Protein AF-A0AAV5SD42-F1 (afdb_monomer)

InterPro domains:
  IPR016208 Aldehyde oxidase/xanthine dehydrogenase-like [PTHR11908] (1-65)
  IPR037165 Aldehyde oxidase/xanthine dehydrogenase, molybdopterin binding domain superfamily [SSF56003] (1-66)

Organism: NCBI:txid358040

Solvent-accessible surface area (backbone atoms only — not comparable to full-atom values): 4686 Å² total; per-residue (Å²): 133,56,88,85,69,55,67,96,80,78,85,87,81,79,81,90,77,78,94,50,55,84,92,32,74,92,54,49,77,94,61,81,64,69,60,59,64,58,58,53,53,58,59,50,50,51,52,50,52,53,41,67,70,68,41,93,89,60,83,75,89,79,66,88,82,128

Secondary structure (DSSP, 8-state):
--GGGS-SS------SS----TTSGGG----SSHHHHHTHHHHHHHHHHHHHHH-TT-----PSP-

Mean predicted aligned error: 5.42 Å

Sequence (66 aa):
PTVHMVPDRFRAKLLETGRNHPGQIFRSKGIGEPPHLLATAVHSALRMAIYSFRGKGDVVRLDSPL

Structure (mmCIF, N/CA/C/O backbone):
data_AF-A0AAV5SD42-F1
#
_entry.id   AF-A0AAV5SD42-F1
#
loop_
_atom_site.group_PDB
_atom_site.id
_atom_site.type_symbol
_atom_site.label_atom_id
_atom_site.label_alt_id
_atom_site.label_comp_id
_atom_site.label_asym_id
_atom_site.label_entity_id
_atom_site.label_seq_id
_atom_site.pdbx_PDB_ins_code
_atom_site.Cartn_x
_atom_site.Cartn_y
_atom_site.Cartn_z
_atom_site.occupancy
_atom_site.B_iso_or_equiv
_atom_site.auth_seq_id
_atom_site.auth_comp_id
_atom_site.auth_asym_id
_atom_site.auth_atom_id
_atom_site.pdbx_PDB_model_num
ATOM 1 N N . PRO A 1 1 ? -9.214 2.901 -11.347 1.00 81.94 1 PRO A N 1
ATOM 2 C CA . PRO A 1 1 ? -8.915 1.477 -11.071 1.00 81.94 1 PRO A CA 1
ATOM 3 C C . PRO A 1 1 ? -10.156 0.583 -11.226 1.00 81.94 1 PRO A C 1
ATOM 5 O O . PRO A 1 1 ? -11.176 0.837 -10.596 1.00 81.94 1 PRO A O 1
ATOM 8 N N . THR A 1 2 ? -10.070 -0.437 -12.080 1.00 93.75 2 THR A N 1
ATOM 9 C CA . THR A 1 2 ? -11.064 -1.519 -12.205 1.00 93.75 2 THR A CA 1
ATOM 10 C C . THR A 1 2 ? -10.559 -2.783 -11.497 1.00 93.75 2 THR A C 1
ATOM 12 O O . THR A 1 2 ? -9.436 -2.801 -10.992 1.00 93.75 2 THR A O 1
ATOM 15 N N . VAL A 1 3 ? -11.353 -3.860 -11.474 1.00 91.31 3 VAL A N 1
ATOM 16 C CA . VAL A 1 3 ? -10.966 -5.146 -10.853 1.00 91.31 3 VAL A CA 1
ATOM 17 C C . VAL A 1 3 ? -9.668 -5.738 -11.422 1.00 91.31 3 VAL A C 1
ATOM 19 O O . VAL A 1 3 ? -8.969 -6.458 -10.725 1.00 91.31 3 VAL A O 1
ATOM 22 N N . HIS A 1 4 ? -9.295 -5.395 -12.655 1.00 93.19 4 HIS A N 1
ATOM 23 C CA . HIS A 1 4 ? -8.053 -5.861 -13.284 1.00 93.19 4 HIS A CA 1
ATOM 24 C C . HIS A 1 4 ? -6.843 -4.956 -13.003 1.00 93.19 4 HIS A C 1
ATOM 26 O O . HIS A 1 4 ? -5.739 -5.252 -13.440 1.00 93.19 4 HIS A O 1
ATOM 32 N N . MET A 1 5 ? -7.043 -3.834 -12.305 1.00 92.81 5 MET A N 1
ATOM 33 C CA . MET A 1 5 ? -5.990 -2.864 -11.981 1.00 92.81 5 MET A CA 1
ATOM 34 C C . MET A 1 5 ? -5.477 -3.005 -10.540 1.00 92.81 5 MET A C 1
ATOM 36 O O . MET A 1 5 ? -4.685 -2.177 -10.091 1.00 92.81 5 MET A O 1
ATOM 40 N N . VAL A 1 6 ? -5.942 -4.015 -9.796 1.00 93.25 6 VAL A N 1
ATOM 41 C CA . VAL A 1 6 ? -5.449 -4.335 -8.449 1.00 93.25 6 VAL A CA 1
ATOM 42 C C . VAL A 1 6 ? -4.456 -5.500 -8.504 1.00 93.25 6 VAL A C 1
ATOM 44 O O . VAL A 1 6 ? -4.560 -6.338 -9.397 1.00 93.25 6 VAL A O 1
ATOM 47 N N . PRO A 1 7 ? -3.498 -5.593 -7.565 1.00 93.75 7 PRO A N 1
ATOM 48 C CA . PRO A 1 7 ? -2.579 -6.725 -7.523 1.00 93.75 7 PRO A CA 1
ATOM 49 C C . PRO A 1 7 ? -3.315 -8.046 -7.279 1.00 93.75 7 PRO A C 1
ATOM 51 O O . PRO A 1 7 ? -4.092 -8.140 -6.328 1.00 93.75 7 PRO A O 1
ATOM 54 N N . ASP A 1 8 ? -2.964 -9.092 -8.032 1.00 95.19 8 ASP A N 1
ATOM 55 C CA . ASP A 1 8 ? -3.494 -10.453 -7.831 1.00 95.19 8 ASP A CA 1
ATOM 56 C C . ASP A 1 8 ? -3.297 -10.957 -6.390 1.00 95.19 8 ASP A C 1
ATOM 58 O O . ASP A 1 8 ? -4.081 -11.742 -5.859 1.00 95.19 8 ASP A O 1
ATOM 62 N N . ARG A 1 9 ? -2.219 -10.504 -5.736 1.00 95.88 9 ARG A N 1
ATOM 63 C CA . ARG A 1 9 ? -1.904 -10.789 -4.332 1.00 95.88 9 ARG A CA 1
ATOM 64 C C . ARG A 1 9 ? -1.850 -9.499 -3.524 1.00 95.88 9 ARG A C 1
ATOM 66 O O . ARG A 1 9 ? -0.780 -8.926 -3.329 1.00 95.88 9 ARG A O 1
ATOM 73 N N . PHE A 1 10 ? -2.993 -9.083 -2.994 1.00 94.62 10 PHE A N 1
ATOM 74 C CA . PHE A 1 10 ? -3.097 -7.948 -2.080 1.00 94.62 10 PHE A CA 1
ATOM 75 C C . PHE A 1 10 ? -3.069 -8.419 -0.616 1.00 94.62 10 PHE A C 1
ATOM 77 O O . PHE A 1 10 ? -3.953 -9.152 -0.176 1.00 94.62 10 PHE A O 1
ATOM 84 N N . ARG A 1 11 ? -2.042 -8.027 0.152 1.00 96.50 11 ARG A N 1
ATOM 85 C CA . ARG A 1 11 ? -1.888 -8.396 1.572 1.00 96.50 11 ARG A CA 1
ATOM 86 C C . ARG A 1 11 ? -1.887 -7.150 2.447 1.00 96.50 11 ARG A C 1
ATOM 88 O O . ARG A 1 11 ? -1.088 -6.248 2.225 1.00 96.50 11 ARG A O 1
ATOM 95 N N . ALA A 1 12 ? -2.722 -7.150 3.480 1.00 95.38 12 ALA A N 1
ATOM 96 C CA . ALA A 1 12 ? -2.769 -6.101 4.490 1.00 95.38 12 ALA A CA 1
ATOM 97 C C . ALA A 1 12 ? -2.733 -6.726 5.890 1.00 95.38 12 ALA A C 1
ATOM 99 O O . ALA A 1 12 ? -3.380 -7.743 6.139 1.00 95.38 12 ALA A O 1
ATOM 100 N N . LYS A 1 13 ? -1.974 -6.115 6.802 1.00 96.69 13 LYS A N 1
ATOM 101 C CA . LYS A 1 13 ? -1.933 -6.486 8.219 1.00 96.69 13 LYS A CA 1
ATOM 102 C C . LYS A 1 13 ? -1.926 -5.214 9.058 1.00 96.69 13 LYS A C 1
ATOM 104 O O . LYS A 1 13 ? -1.157 -4.297 8.781 1.00 96.69 13 LYS A O 1
ATOM 1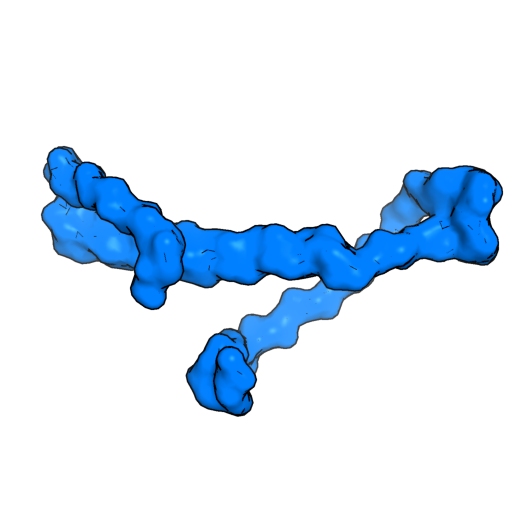09 N N . LEU A 1 14 ? -2.767 -5.177 10.087 1.00 93.25 14 LEU A N 1
ATOM 110 C CA . LEU A 1 14 ? -2.703 -4.141 11.111 1.00 93.25 14 LEU A CA 1
ATOM 111 C C . LEU A 1 14 ? -1.644 -4.517 12.145 1.00 93.25 14 LEU A C 1
ATOM 113 O O . LEU A 1 14 ? -1.514 -5.681 12.526 1.00 93.25 14 LEU A O 1
ATOM 117 N N . LEU A 1 15 ? -0.882 -3.525 12.592 1.00 93.50 15 LEU A N 1
ATOM 118 C CA . LEU A 1 15 ? 0.049 -3.711 13.695 1.00 93.50 15 LEU A CA 1
ATOM 119 C C . LEU A 1 15 ? -0.747 -3.991 14.980 1.00 93.50 15 LEU A C 1
ATOM 121 O O . LEU A 1 15 ? -1.614 -3.205 15.350 1.00 93.50 15 LEU A O 1
ATOM 125 N N . GLU A 1 16 ? -0.449 -5.110 15.640 1.00 90.56 16 GLU A N 1
ATOM 126 C CA . GLU A 1 16 ? -1.239 -5.627 16.770 1.00 90.56 16 GLU A CA 1
ATOM 127 C C . GLU A 1 16 ? -1.095 -4.784 18.039 1.00 90.56 16 GLU A C 1
ATOM 129 O O . GLU A 1 16 ? -2.049 -4.618 18.796 1.00 90.56 16 GLU A O 1
ATOM 134 N N . THR A 1 17 ? 0.094 -4.231 18.275 1.00 86.00 17 THR A N 1
ATOM 135 C CA . THR A 1 17 ? 0.372 -3.407 19.452 1.00 86.00 17 THR A CA 1
ATOM 136 C C . THR A 1 17 ? 1.068 -2.116 19.048 1.00 86.00 17 THR A C 1
ATOM 138 O O . THR A 1 17 ? 1.978 -2.094 18.221 1.00 86.00 17 THR A O 1
ATOM 141 N N . GLY A 1 18 ? 0.624 -1.003 19.629 1.00 82.69 18 GLY A N 1
ATOM 142 C CA . GLY A 1 18 ? 1.155 0.318 19.322 1.00 82.69 18 GLY A CA 1
ATOM 143 C C . GLY A 1 18 ? 0.825 1.332 20.410 1.00 82.69 18 GLY A C 1
ATOM 144 O O . GLY A 1 18 ? -0.155 1.199 21.146 1.00 82.69 18 GLY A O 1
ATOM 145 N N . ARG A 1 19 ? 1.658 2.369 20.520 1.00 84.12 19 ARG A N 1
ATOM 146 C CA . ARG A 1 19 ? 1.377 3.524 21.378 1.00 84.12 19 ARG A CA 1
ATOM 147 C C . ARG A 1 19 ? 0.485 4.493 20.607 1.00 84.12 19 ARG A C 1
ATOM 149 O O . ARG A 1 19 ? 0.977 5.327 19.854 1.00 84.12 19 ARG A O 1
ATOM 156 N N . ASN A 1 20 ? -0.825 4.352 20.776 1.00 83.81 20 ASN A N 1
ATOM 157 C CA . ASN A 1 20 ? -1.792 5.277 20.190 1.00 83.81 20 ASN A CA 1
ATOM 158 C C . ASN A 1 20 ? -1.968 6.508 21.080 1.00 83.81 20 ASN A C 1
ATOM 160 O O . ASN A 1 20 ? -1.804 6.442 22.300 1.00 83.81 20 ASN A O 1
ATOM 164 N N . HIS A 1 21 ? -2.272 7.640 20.447 1.00 83.31 21 HIS A N 1
ATOM 165 C CA . HIS A 1 21 ? -2.403 8.916 21.136 1.00 83.31 21 HIS A CA 1
ATOM 166 C C . HIS A 1 21 ? -3.538 8.841 22.179 1.00 83.31 21 HIS A C 1
ATOM 168 O O . HIS A 1 21 ? -4.645 8.435 21.820 1.00 83.31 21 HIS A O 1
ATOM 174 N N . PRO A 1 22 ? -3.298 9.216 23.452 1.00 81.56 22 PRO A N 1
ATOM 175 C CA . PRO A 1 22 ? -4.281 9.050 24.526 1.00 81.56 22 PRO A CA 1
ATOM 176 C C . PRO A 1 22 ? -5.535 9.912 24.336 1.00 81.56 22 PRO A C 1
ATOM 178 O O . PRO A 1 22 ? -6.588 9.554 24.846 1.00 81.56 22 PRO A O 1
ATOM 181 N N . GLY A 1 23 ? -5.439 11.005 23.571 1.00 85.69 23 GLY A N 1
ATOM 182 C CA . GLY A 1 23 ? -6.580 11.849 23.209 1.00 85.69 23 GLY A CA 1
ATOM 183 C C . GLY A 1 23 ? -7.510 11.259 22.141 1.00 85.69 23 GLY A C 1
ATOM 184 O O . GLY A 1 23 ? -8.520 11.878 21.829 1.00 85.69 23 GLY A O 1
ATOM 185 N N . GLN A 1 24 ?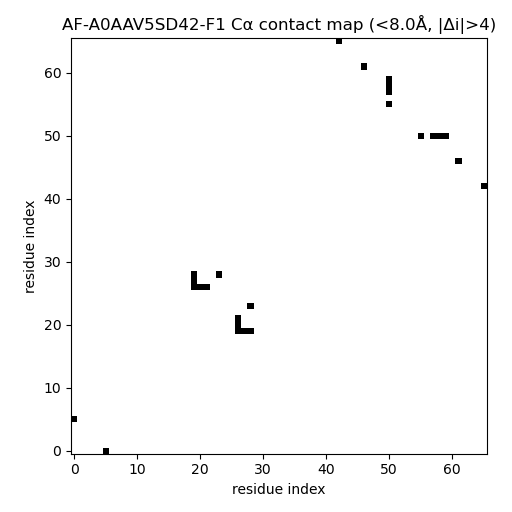 -7.194 10.091 21.566 1.00 88.31 24 GLN A N 1
ATOM 186 C CA . GLN A 1 24 ? -8.066 9.427 20.594 1.00 88.31 24 GLN A CA 1
ATOM 187 C C . GLN A 1 24 ? -9.037 8.461 21.269 1.00 88.31 24 GLN A C 1
ATOM 189 O O . GLN A 1 24 ? -8.657 7.658 22.127 1.00 88.31 24 GLN A O 1
ATOM 194 N N . ILE A 1 25 ? -10.288 8.482 20.808 1.00 89.19 25 ILE A N 1
ATOM 195 C CA . ILE A 1 25 ? -11.351 7.602 21.296 1.00 89.19 25 ILE A CA 1
ATOM 196 C C . ILE A 1 25 ? -10.917 6.140 21.125 1.00 89.19 25 ILE A C 1
ATOM 198 O O . ILE A 1 25 ? -10.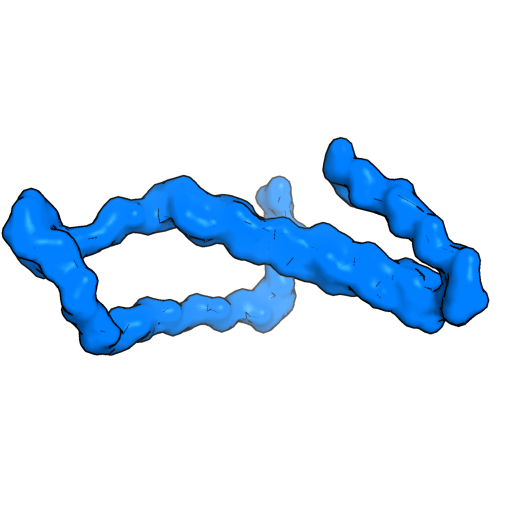476 5.735 20.046 1.00 89.19 25 ILE A O 1
ATOM 202 N N . PHE A 1 26 ? -11.001 5.368 22.213 1.00 88.75 26 PHE A N 1
ATOM 203 C CA . PHE A 1 26 ? -10.605 3.955 22.296 1.00 88.75 26 PHE A CA 1
ATOM 204 C C . PHE A 1 26 ? -9.184 3.650 21.810 1.00 88.75 26 PHE A C 1
ATOM 206 O O . PHE A 1 26 ? -8.921 2.542 21.349 1.00 88.75 26 PHE A O 1
ATOM 213 N N . ARG A 1 27 ? -8.256 4.617 21.891 1.00 86.25 27 ARG A N 1
ATOM 214 C CA . ARG A 1 27 ? -6.907 4.466 21.322 1.00 86.25 27 ARG A CA 1
ATOM 215 C C . ARG A 1 27 ? -6.954 4.125 19.825 1.00 86.25 27 ARG A C 1
ATOM 217 O O . ARG A 1 27 ? -6.118 3.368 19.348 1.00 86.25 27 ARG A O 1
ATOM 224 N N . SER A 1 28 ? -7.926 4.643 19.081 1.00 89.25 28 SER A N 1
ATOM 225 C CA . SER A 1 28 ? -8.032 4.438 17.632 1.00 89.25 28 SER A CA 1
ATOM 226 C C . SER A 1 28 ? -7.097 5.364 16.840 1.00 89.25 28 SER A C 1
ATOM 228 O O . SER A 1 28 ? -6.433 6.246 17.395 1.00 89.25 28 SER A O 1
ATOM 230 N N . LYS A 1 29 ? -7.023 5.156 15.520 1.00 90.88 29 LYS A N 1
ATOM 231 C CA . LYS A 1 29 ? -6.286 6.017 14.588 1.00 90.88 29 LYS A CA 1
ATOM 232 C C . LYS A 1 29 ? -7.047 6.125 13.269 1.00 90.88 29 LYS A C 1
ATOM 234 O O . LYS A 1 29 ? -7.384 5.108 12.672 1.00 90.88 29 LYS A O 1
ATOM 239 N N . GLY A 1 30 ? -7.289 7.350 12.805 1.00 90.00 30 GLY A N 1
ATOM 240 C CA . GLY A 1 30 ? -7.850 7.591 11.475 1.00 90.00 30 GLY A CA 1
ATOM 241 C C . GLY A 1 30 ? -6.849 7.209 10.381 1.00 90.00 30 GLY A C 1
ATOM 242 O O . GLY A 1 30 ? -5.694 7.636 10.429 1.00 90.00 30 GLY A O 1
ATOM 243 N N . ILE A 1 31 ? -7.284 6.397 9.414 1.00 91.62 31 ILE A N 1
ATOM 244 C CA . ILE A 1 31 ? -6.435 5.848 8.341 1.00 91.62 31 ILE A CA 1
ATOM 245 C C . ILE A 1 31 ? -7.010 6.067 6.931 1.00 91.62 31 ILE A C 1
ATOM 247 O O . ILE A 1 31 ? -6.712 5.287 6.038 1.00 91.62 31 ILE A O 1
ATOM 251 N N . GLY A 1 32 ? -7.821 7.106 6.711 1.00 91.06 32 GLY A N 1
ATOM 252 C CA . GLY A 1 32 ? -8.372 7.400 5.377 1.00 91.06 32 GLY A CA 1
ATOM 253 C C . GLY A 1 32 ? -7.283 7.738 4.352 1.00 91.06 32 GLY A C 1
ATOM 254 O O . GLY A 1 32 ? -7.098 7.024 3.374 1.00 91.06 32 GLY A O 1
ATOM 255 N N . GLU A 1 33 ? -6.505 8.783 4.635 1.00 94.88 33 GLU A N 1
ATOM 256 C CA . GLU A 1 33 ? -5.432 9.269 3.754 1.00 94.88 33 GLU A CA 1
ATOM 257 C C . GLU A 1 33 ? -4.103 8.493 3.834 1.00 94.88 33 GLU A C 1
ATOM 259 O O . GLU A 1 33 ? -3.483 8.276 2.794 1.00 94.88 33 GLU A O 1
ATOM 264 N N . PRO A 1 34 ? -3.612 8.042 5.011 1.00 92.94 34 PRO A N 1
ATOM 265 C CA . PRO A 1 34 ? -2.273 7.453 5.111 1.00 92.94 34 PRO A CA 1
ATOM 266 C C . PRO A 1 34 ? -1.981 6.289 4.141 1.00 92.94 34 PRO A C 1
ATOM 268 O O . PRO A 1 34 ? -0.880 6.253 3.587 1.00 92.94 34 PRO A O 1
ATOM 271 N N . PRO A 1 35 ? -2.916 5.355 3.876 1.00 93.19 35 PRO A N 1
ATOM 272 C CA . PRO A 1 35 ? -2.698 4.285 2.907 1.00 93.19 35 PRO A CA 1
ATOM 273 C C . PRO A 1 35 ? -2.628 4.765 1.454 1.00 93.19 35 PRO A C 1
ATOM 275 O O . PRO A 1 35 ? -2.040 4.067 0.633 1.00 93.19 35 PRO A O 1
ATOM 278 N N . HIS A 1 36 ? -3.179 5.937 1.119 1.00 92.31 36 HIS A N 1
ATOM 279 C CA . HIS A 1 36 ? -3.152 6.467 -0.247 1.00 92.31 36 HIS A CA 1
ATOM 280 C C . HIS A 1 36 ? -1.713 6.646 -0.744 1.00 92.31 36 HIS A C 1
ATOM 282 O O . HIS A 1 36 ? -1.374 6.239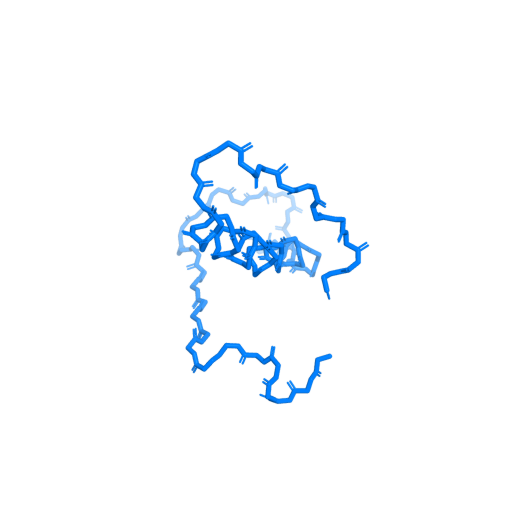 -1.855 1.00 92.31 36 HIS A O 1
ATOM 288 N N . LEU A 1 37 ? -0.826 7.149 0.121 1.00 92.69 37 LEU A N 1
ATOM 289 C CA . LEU A 1 37 ? 0.591 7.310 -0.204 1.00 92.69 37 LEU A CA 1
ATOM 290 C C . LEU A 1 37 ? 1.282 5.971 -0.511 1.00 92.69 37 LEU A C 1
ATOM 292 O O . LEU A 1 37 ? 2.210 5.935 -1.319 1.00 92.69 37 LEU A O 1
ATOM 296 N N . LEU A 1 38 ? 0.823 4.854 0.068 1.00 94.50 38 LEU A N 1
ATOM 297 C CA . LEU A 1 38 ? 1.410 3.532 -0.181 1.00 94.50 38 LEU A CA 1
ATOM 298 C C . LEU A 1 38 ? 1.232 3.073 -1.636 1.00 94.50 38 LEU A C 1
ATOM 300 O O . LEU A 1 38 ? 2.023 2.261 -2.112 1.00 94.50 38 LEU A O 1
ATOM 304 N N . ALA A 1 39 ? 0.264 3.623 -2.380 1.00 93.31 39 ALA A N 1
ATOM 305 C CA . ALA A 1 39 ? 0.081 3.320 -3.800 1.00 93.31 39 ALA A CA 1
ATOM 306 C C . ALA A 1 39 ? 1.293 3.733 -4.664 1.00 93.31 39 ALA A C 1
ATOM 308 O O . ALA A 1 39 ? 1.549 3.123 -5.704 1.00 93.31 39 ALA A O 1
ATOM 309 N N . THR A 1 40 ? 2.106 4.696 -4.206 1.00 94.56 40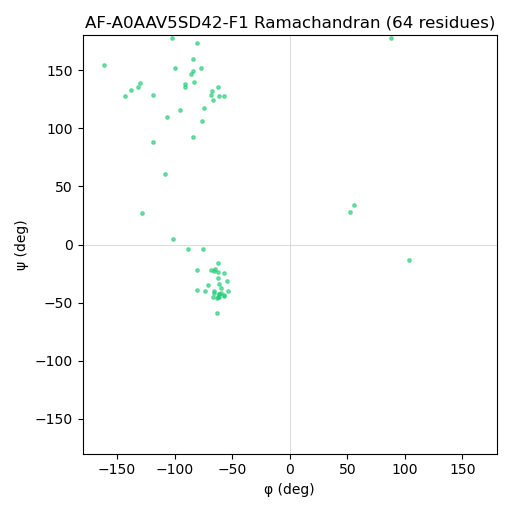 THR A N 1
ATOM 310 C CA . THR A 1 40 ? 3.362 5.101 -4.873 1.00 94.56 40 THR A CA 1
ATOM 311 C C . THR A 1 40 ? 4.399 3.972 -4.956 1.00 94.56 40 THR A C 1
ATOM 313 O O . THR A 1 40 ? 5.322 4.032 -5.776 1.00 94.56 40 THR A O 1
ATOM 316 N N . ALA A 1 41 ? 4.231 2.899 -4.174 1.00 94.81 41 ALA A N 1
ATOM 317 C CA . ALA A 1 41 ? 5.037 1.690 -4.291 1.00 94.81 41 ALA A CA 1
ATOM 318 C C . ALA A 1 41 ? 4.917 1.047 -5.685 1.00 94.81 41 ALA A C 1
ATOM 320 O O . ALA A 1 41 ? 5.923 0.593 -6.226 1.00 94.81 41 ALA A O 1
ATOM 321 N N . VAL A 1 42 ? 3.729 1.067 -6.304 1.00 94.75 42 VAL A N 1
ATOM 322 C CA . VAL A 1 42 ? 3.512 0.517 -7.656 1.00 94.75 42 VAL A CA 1
ATOM 323 C C . VAL A 1 42 ? 4.265 1.339 -8.703 1.00 94.75 42 VAL A C 1
ATOM 325 O O . VAL A 1 42 ? 4.985 0.780 -9.527 1.00 94.75 42 VAL A O 1
ATOM 328 N N . HIS A 1 43 ? 4.178 2.669 -8.619 1.00 93.88 43 HIS A N 1
ATOM 329 C CA . HIS A 1 43 ? 4.944 3.577 -9.478 1.00 93.88 43 HIS A CA 1
ATOM 330 C C . HIS A 1 43 ? 6.456 3.325 -9.356 1.00 93.88 43 HIS A C 1
ATOM 332 O O . HIS A 1 43 ? 7.179 3.243 -10.349 1.00 93.88 43 HIS A O 1
ATOM 338 N N . SER A 1 44 ? 6.939 3.152 -8.124 1.00 93.31 44 SER A N 1
ATOM 339 C CA . SER A 1 44 ? 8.352 2.873 -7.853 1.00 93.31 44 SER A CA 1
ATOM 340 C C . SER A 1 44 ? 8.787 1.513 -8.410 1.00 93.31 44 SER A C 1
ATOM 342 O O . SER A 1 44 ? 9.849 1.422 -9.022 1.00 93.31 44 SER A O 1
ATOM 344 N N . ALA A 1 45 ? 7.954 0.477 -8.274 1.00 94.12 45 ALA A N 1
ATOM 345 C CA . ALA A 1 45 ? 8.215 -0.848 -8.830 1.00 94.12 45 ALA A CA 1
ATOM 346 C C . ALA A 1 45 ? 8.322 -0.821 -10.366 1.00 94.12 45 ALA A C 1
ATOM 348 O O . ALA A 1 45 ? 9.253 -1.401 -10.924 1.00 94.12 45 ALA A O 1
ATOM 349 N N . LEU A 1 46 ? 7.435 -0.088 -11.048 1.00 93.38 46 LEU A N 1
ATOM 350 C CA . LEU A 1 46 ? 7.495 0.103 -12.502 1.00 93.38 46 LEU A CA 1
ATOM 351 C C . LEU A 1 46 ? 8.769 0.838 -12.929 1.00 93.38 46 LEU A C 1
ATOM 353 O O . LEU A 1 46 ? 9.474 0.385 -13.832 1.00 93.38 46 LEU A O 1
ATOM 357 N N . ARG A 1 47 ? 9.123 1.927 -12.235 1.00 91.56 47 ARG A N 1
ATOM 358 C CA . ARG A 1 47 ? 10.376 2.653 -12.481 1.00 91.56 47 ARG A CA 1
ATOM 359 C C . ARG A 1 47 ? 11.598 1.745 -12.334 1.00 91.56 47 ARG A C 1
ATOM 361 O O . ARG A 1 47 ? 12.510 1.811 -13.156 1.00 91.56 47 ARG A O 1
ATOM 368 N N . MET 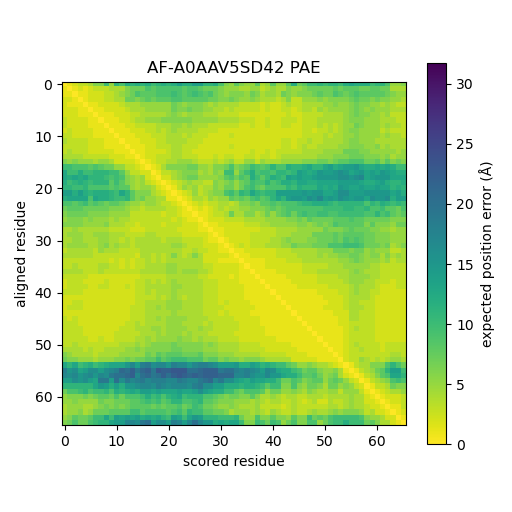A 1 48 ? 11.624 0.900 -11.303 1.00 91.56 48 MET A N 1
ATOM 369 C CA . MET A 1 48 ? 12.714 -0.055 -11.085 1.00 91.56 48 MET A CA 1
ATOM 370 C C . MET A 1 48 ? 12.777 -1.119 -12.185 1.00 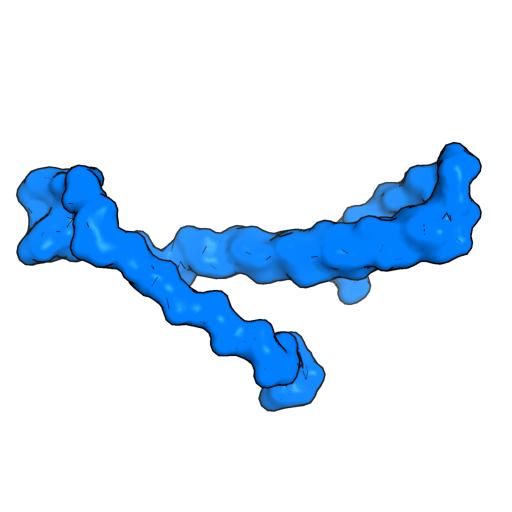91.56 48 MET A C 1
ATOM 372 O O . MET A 1 48 ? 13.873 -1.443 -12.638 1.00 91.56 48 MET A O 1
ATOM 376 N N . ALA A 1 49 ? 11.633 -1.624 -12.654 1.00 92.81 49 ALA A N 1
ATOM 377 C CA . ALA A 1 49 ? 11.577 -2.581 -13.758 1.00 92.81 49 ALA A CA 1
ATOM 378 C C . ALA A 1 49 ? 12.130 -1.981 -15.063 1.00 92.81 49 ALA A C 1
ATOM 380 O O . ALA A 1 49 ? 12.971 -2.596 -15.717 1.00 92.81 49 ALA A O 1
ATOM 381 N N . ILE A 1 50 ? 11.736 -0.746 -15.397 1.00 91.62 50 ILE A N 1
ATOM 382 C CA . ILE A 1 50 ? 12.244 -0.016 -16.571 1.00 91.62 50 ILE A CA 1
ATOM 383 C C . ILE A 1 50 ? 13.755 0.210 -16.457 1.00 91.62 50 ILE A C 1
ATOM 385 O O . ILE A 1 50 ? 14.495 -0.030 -17.411 1.00 91.62 50 ILE A O 1
ATOM 389 N N . TYR A 1 51 ? 14.232 0.635 -15.285 1.00 89.94 51 TYR A N 1
ATOM 390 C CA . TYR A 1 51 ? 15.661 0.830 -15.049 1.00 89.94 51 TYR A CA 1
ATOM 391 C C . TYR A 1 51 ? 16.452 -0.477 -15.203 1.00 89.94 51 TYR A C 1
ATOM 393 O O . TYR A 1 51 ? 17.497 -0.499 -15.850 1.00 89.94 51 TYR A O 1
ATOM 401 N N . SER A 1 52 ? 15.927 -1.583 -14.665 1.00 90.38 52 SER A N 1
ATOM 402 C CA . SER A 1 52 ? 16.543 -2.905 -14.806 1.00 90.38 52 SER A CA 1
ATOM 403 C C . SER A 1 52 ? 16.626 -3.359 -16.264 1.00 90.38 52 SER A C 1
ATOM 405 O O . SER A 1 52 ? 17.577 -4.049 -16.619 1.00 90.38 52 SER A O 1
ATOM 407 N N . PHE A 1 53 ? 15.651 -2.991 -17.097 1.00 91.50 53 PHE A N 1
ATOM 408 C CA . PHE A 1 53 ? 15.641 -3.327 -18.519 1.00 91.50 53 PHE A CA 1
ATOM 409 C C . PHE A 1 53 ? 16.651 -2.501 -19.331 1.00 91.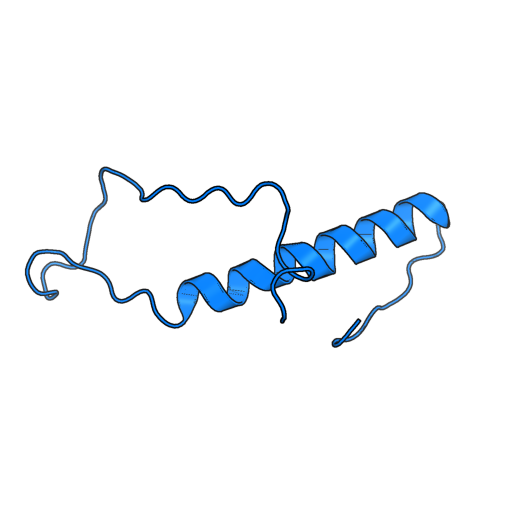50 53 PHE A C 1
ATOM 411 O O . PHE A 1 53 ? 17.316 -3.043 -20.209 1.00 91.50 53 PHE A O 1
ATOM 418 N N . ARG A 1 54 ? 16.792 -1.200 -19.042 1.00 88.75 54 ARG A N 1
ATOM 419 C CA . ARG A 1 54 ? 17.638 -0.279 -19.832 1.00 88.75 54 ARG A CA 1
ATOM 420 C C . ARG A 1 54 ? 19.132 -0.356 -19.500 1.00 88.75 54 ARG A C 1
ATOM 422 O O . ARG A 1 54 ? 19.956 -0.005 -20.337 1.00 88.75 54 ARG A O 1
ATOM 429 N N . GLY A 1 55 ? 19.496 -0.850 -18.316 1.00 82.69 55 GLY A N 1
ATOM 430 C CA . GLY A 1 55 ? 20.893 -1.014 -17.906 1.00 82.69 55 GLY A CA 1
ATOM 431 C C . GLY A 1 55 ? 21.505 0.224 -17.235 1.00 82.69 55 GLY A C 1
ATOM 432 O O . GLY A 1 55 ? 20.864 1.256 -17.038 1.00 82.69 55 GLY A O 1
ATOM 433 N N . LYS A 1 56 ? 22.767 0.098 -16.798 1.00 76.62 56 LYS A N 1
ATOM 434 C CA . LYS A 1 56 ? 23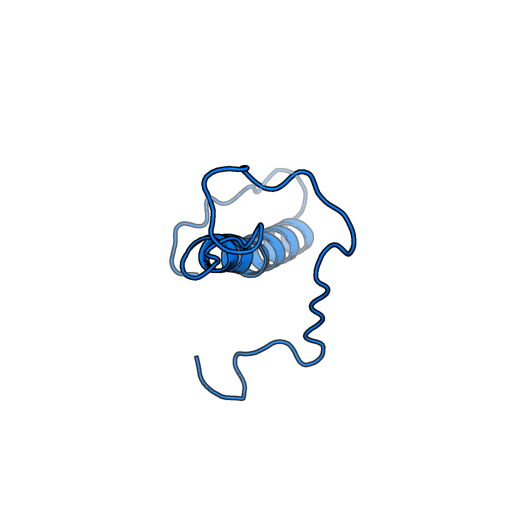.461 1.139 -16.017 1.00 76.62 56 LYS A CA 1
ATOM 435 C C . LYS A 1 56 ? 23.720 2.390 -16.865 1.00 76.62 56 LYS A C 1
ATOM 437 O O . LYS A 1 56 ? 24.292 2.289 -17.943 1.00 76.62 56 LYS A O 1
ATOM 442 N N . GLY A 1 57 ? 23.386 3.561 -16.320 1.00 74.38 57 GLY A N 1
ATOM 443 C CA . GLY A 1 57 ? 23.700 4.873 -16.909 1.00 74.38 57 GLY A CA 1
ATOM 444 C C . GLY A 1 57 ? 22.522 5.573 -17.587 1.00 74.38 57 GLY A C 1
ATOM 445 O O . GLY A 1 57 ? 22.592 6.776 -17.810 1.00 74.38 57 GLY A O 1
ATOM 446 N N . ASP A 1 58 ? 21.417 4.866 -17.830 1.00 77.62 58 ASP A N 1
ATOM 447 C CA . ASP A 1 58 ? 20.245 5.410 -18.522 1.00 77.62 58 ASP A CA 1
ATOM 448 C C . ASP A 1 58 ? 19.067 5.631 -17.553 1.00 77.62 58 ASP A C 1
ATOM 450 O O . ASP A 1 58 ? 17.994 5.019 -17.638 1.00 77.62 58 ASP A O 1
ATOM 454 N N . VAL A 1 59 ? 19.306 6.487 -16.552 1.00 77.38 59 VAL A N 1
ATOM 455 C CA . VAL A 1 59 ? 18.292 6.869 -15.559 1.00 77.38 59 VAL A CA 1
ATOM 456 C C . VAL A 1 59 ? 17.319 7.856 -16.198 1.00 77.38 59 VAL A C 1
ATOM 458 O O . VAL A 1 59 ? 17.632 9.032 -16.356 1.00 77.38 59 VAL A O 1
ATOM 461 N N . VAL A 1 60 ? 16.108 7.394 -16.510 1.00 81.62 60 VAL A N 1
ATOM 462 C CA . VAL A 1 60 ? 15.019 8.268 -16.962 1.00 81.62 60 VAL A CA 1
ATOM 463 C C . VAL A 1 60 ? 14.187 8.761 -15.786 1.00 81.62 60 VAL A C 1
ATOM 465 O O . VAL A 1 60 ? 13.837 8.016 -14.864 1.00 81.62 60 VAL A O 1
ATOM 468 N N . ARG A 1 61 ? 13.880 10.058 -15.828 1.00 86.00 61 ARG A N 1
ATOM 469 C CA . ARG A 1 61 ? 12.894 10.685 -14.959 1.00 86.00 61 ARG A CA 1
ATOM 470 C C . ARG A 1 61 ? 11.506 10.284 -15.456 1.00 86.00 61 ARG A C 1
ATOM 472 O O . ARG A 1 61 ? 11.141 10.597 -16.581 1.00 86.00 61 ARG A O 1
ATOM 479 N N . LEU A 1 62 ? 10.768 9.581 -14.607 1.00 88.62 62 LEU A N 1
ATOM 480 C CA . LEU A 1 62 ? 9.369 9.239 -14.832 1.00 88.62 62 LEU A CA 1
ATOM 481 C C . LEU A 1 62 ? 8.535 10.119 -13.901 1.00 88.62 62 LEU A C 1
ATOM 483 O O . LEU A 1 62 ? 8.633 9.980 -12.678 1.00 88.62 62 LEU A O 1
ATOM 487 N N . ASP A 1 63 ? 7.813 11.069 -14.488 1.00 91.81 63 ASP A N 1
ATOM 488 C CA . ASP A 1 63 ? 6.850 11.914 -13.786 1.00 91.81 63 ASP A CA 1
ATOM 489 C C . ASP A 1 63 ? 5.498 11.187 -13.680 1.00 91.81 63 ASP A C 1
ATOM 491 O O . ASP A 1 63 ? 5.228 10.236 -14.409 1.00 91.81 63 ASP A O 1
ATOM 495 N N . SER A 1 64 ? 4.652 11.604 -12.740 1.00 88.62 64 SER A N 1
ATOM 496 C CA . SER A 1 64 ? 3.304 11.045 -12.593 1.00 88.62 64 SER A CA 1
ATOM 497 C C . SER A 1 64 ? 2.297 11.752 -13.515 1.00 88.62 64 SER A C 1
ATOM 499 O O . SER A 1 64 ? 2.398 12.972 -13.665 1.00 88.62 64 SER A O 1
ATOM 501 N N . PRO A 1 65 ? 1.270 11.049 -14.039 1.00 82.75 65 PRO A N 1
ATOM 502 C CA . PRO A 1 65 ? 1.054 9.598 -13.980 1.00 82.75 65 PRO A CA 1
ATOM 503 C C . PRO A 1 65 ? 1.953 8.833 -14.969 1.00 82.75 65 PRO A C 1
ATOM 505 O O . PRO A 1 65 ? 2.321 9.370 -16.010 1.00 82.75 65 PRO A O 1
ATOM 508 N N . LEU A 1 66 ? 2.283 7.584 -14.624 1.00 72.38 66 LEU A N 1
ATOM 509 C CA . LEU A 1 66 ? 2.902 6.622 -15.547 1.00 72.38 66 LEU A CA 1
ATOM 510 C C . LEU A 1 66 ? 1.896 6.103 -16.576 1.00 72.38 66 LEU A C 1
ATOM 512 O O . LEU A 1 66 ? 0.714 5.941 -16.189 1.00 72.38 66 LEU A O 1
#

pLDDT: mean 89.47, std 5.64, range [72.38, 96.69]

Foldseek 3Di:
DDPVPDDPDDDDDDDPDDDADPPDDVSDDDDPPVCVVVVCVVVVVVLVVVDVVVDPPPRDDDDPDD

Radius of gyration: 17.67 Å; Cα contacts (8 Å, |Δi|>4): 13; chains: 1; bounding box: 35×23×44 Å